Protein AF-A0A0U3FRR2-F1 (afdb_monomer)

Sequence (81 aa):
MEEVDLLFIEGLALNGLVEDAKVIEEGGKARLWVRTIDGKEYVSKRDDPGSVRKSYFLVRVYSQWGKLINQPMKSGITS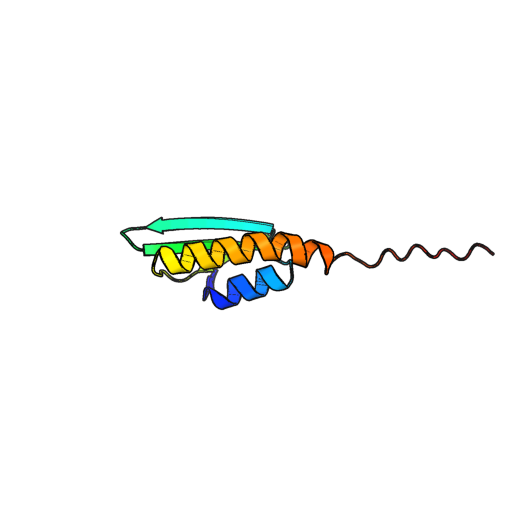DR

Secondary structure (DSSP, 8-state):
-EEE-HHHHHHHHHTT-EEEEEEEEETTEEEEEEEETTS-EEEEPPB-HHHHHHHHHHHHHHHHHHHHHTSPP--------

Organism: NCBI:txid940295

Radius of gyration: 15.98 Å; Cα contacts (8 Å, |Δi|>4): 139; chains: 1; bounding box: 42×17×53 Å

Mean predicted aligned error: 7.57 Å

pLDDT: mean 86.02, std 15.75, range [48.72, 97.75]

Solvent-accessible surface area (backbone atoms only — not comparable to full-atom values): 4516 Å² total; per-residue (Å²): 120,48,81,43,56,64,68,58,55,42,53,39,7,57,64,28,40,38,67,46,73,47,80,47,79,56,96,87,29,17,24,40,37,36,30,29,73,87,71,51,44,40,30,30,56,82,39,54,50,68,60,40,51,51,49,52,52,51,30,58,53,25,28,60,52,11,52,67,69,66,50,79,77,82,86,71,80,76,78,82,127

Foldseek 3Di:
DEEDALVVLLVCLLLLQWDDWDWDDDDQWIKIWTAGPVGDIYIYPTHHPVVNVVSRVSSVVSNVVNVVVPDDPPPPPPPDD

Nearest PDB structures (foldseek):
  5he3-assembly1_A  TM=7.115E-01  e=4.067E-01  Bos taurus
  5wg3-assembly1_A  TM=6.249E-01  e=1.807E-01  Homo sapiens
  5ukk-assembly1_A  TM=7.626E-01  e=5.914E-01  Homo sapiens
  5ukl-assembly1_A  TM=7.481E-01  e=5.557E-01  Homo sapiens
  6u7c-assembly1_A  TM=6.225E-01  e=5.557E-01  Homo sapiens

Structure (mmCIF, N/CA/C/O backbone):
data_AF-A0A0U3FRR2-F1
#
_entry.id   AF-A0A0U3FRR2-F1
#
loop_
_atom_site.group_PDB
_atom_site.id
_atom_site.type_symbol
_atom_site.label_atom_id
_atom_site.label_alt_id
_atom_site.label_comp_id
_atom_site.label_asym_id
_atom_site.label_entity_id
_atom_site.label_seq_id
_atom_site.pdbx_PDB_ins_code
_atom_site.Cartn_x
_atom_site.Cartn_y
_atom_site.Cartn_z
_atom_site.occupancy
_atom_site.B_iso_or_equiv
_atom_site.auth_seq_id
_atom_site.auth_comp_id
_atom_site.auth_asym_id
_atom_site.auth_atom_id
_atom_site.pdbx_PDB_model_num
ATOM 1 N N . MET A 1 1 ? -10.761 -7.668 -4.161 1.00 83.00 1 MET A N 1
ATOM 2 C CA . MET A 1 1 ? -10.004 -6.841 -3.206 1.00 83.00 1 MET A CA 1
ATOM 3 C C . MET A 1 1 ? -9.680 -7.701 -2.000 1.00 83.00 1 MET A C 1
ATOM 5 O O . MET A 1 1 ? -10.601 -8.138 -1.319 1.00 83.00 1 MET A O 1
ATOM 9 N N . GLU A 1 2 ? -8.404 -8.017 -1.817 1.00 94.00 2 GLU A N 1
ATOM 10 C CA . GLU A 1 2 ? -7.899 -8.912 -0.766 1.00 94.00 2 GLU A CA 1
ATOM 11 C C . GLU A 1 2 ? -7.374 -8.099 0.429 1.00 94.00 2 GLU A C 1
ATOM 13 O O . GLU A 1 2 ? -6.777 -7.038 0.237 1.00 94.00 2 GLU A O 1
ATOM 18 N N . GLU A 1 3 ? -7.621 -8.567 1.657 1.00 97.12 3 GLU A N 1
ATOM 19 C CA . GLU A 1 3 ? -7.135 -7.908 2.876 1.00 97.12 3 GLU A CA 1
ATOM 20 C C . GLU A 1 3 ? -5.758 -8.450 3.288 1.00 97.12 3 GLU A C 1
ATOM 22 O O . GLU A 1 3 ? -5.587 -9.656 3.441 1.00 97.12 3 GLU A O 1
ATOM 27 N N . VAL A 1 4 ? -4.786 -7.558 3.497 1.00 97.38 4 VAL A N 1
ATOM 28 C CA . VAL A 1 4 ? -3.378 -7.901 3.774 1.00 97.38 4 VAL A CA 1
ATOM 29 C C . VAL A 1 4 ? -2.776 -7.022 4.879 1.00 97.38 4 VAL A C 1
ATOM 31 O O . VAL A 1 4 ? -3.389 -6.057 5.340 1.00 97.38 4 VAL A O 1
ATOM 34 N N . ASP A 1 5 ? -1.563 -7.338 5.328 1.00 96.62 5 ASP A N 1
ATOM 35 C CA . ASP A 1 5 ? -0.814 -6.502 6.274 1.00 96.62 5 ASP A CA 1
ATOM 36 C C . ASP A 1 5 ? -0.107 -5.326 5.572 1.00 96.62 5 ASP A C 1
ATOM 38 O O . ASP A 1 5 ? 0.266 -5.421 4.401 1.00 96.62 5 ASP A O 1
ATOM 42 N N . LEU A 1 6 ? 0.120 -4.215 6.288 1.00 95.75 6 LEU A N 1
ATOM 43 C CA . LEU A 1 6 ? 0.815 -3.035 5.738 1.00 95.75 6 LEU A CA 1
ATOM 44 C C . LEU A 1 6 ? 2.209 -3.381 5.195 1.00 95.75 6 LEU A C 1
ATOM 46 O O . LEU A 1 6 ? 2.579 -2.919 4.118 1.00 95.75 6 LEU A O 1
ATOM 50 N N . LEU A 1 7 ? 2.939 -4.261 5.887 1.00 95.25 7 LEU A N 1
ATOM 51 C CA . LEU A 1 7 ? 4.272 -4.707 5.476 1.00 95.25 7 LEU A CA 1
ATOM 52 C C . LEU A 1 7 ? 4.260 -5.401 4.103 1.00 95.25 7 LEU A C 1
ATOM 54 O O . LEU A 1 7 ? 5.186 -5.242 3.311 1.00 95.25 7 LEU A O 1
ATOM 58 N N . PHE A 1 8 ? 3.198 -6.152 3.791 1.00 95.88 8 PHE A N 1
ATOM 59 C CA . PHE A 1 8 ? 3.051 -6.783 2.480 1.00 95.88 8 PHE A CA 1
ATOM 60 C C . PHE A 1 8 ? 2.925 -5.724 1.378 1.00 95.88 8 PHE A C 1
ATOM 62 O O . PHE A 1 8 ? 3.597 -5.807 0.352 1.00 95.88 8 PHE A O 1
ATOM 69 N N . ILE A 1 9 ? 2.113 -4.690 1.618 1.00 95.88 9 ILE A N 1
ATOM 70 C CA . ILE A 1 9 ? 1.930 -3.568 0.690 1.00 95.88 9 ILE A CA 1
ATOM 71 C C . ILE A 1 9 ? 3.244 -2.796 0.483 1.00 95.88 9 ILE A C 1
ATOM 73 O O . ILE A 1 9 ? 3.587 -2.451 -0.649 1.00 95.88 9 ILE A O 1
ATOM 77 N N . GLU A 1 10 ? 4.007 -2.553 1.548 1.00 94.44 10 GLU A N 1
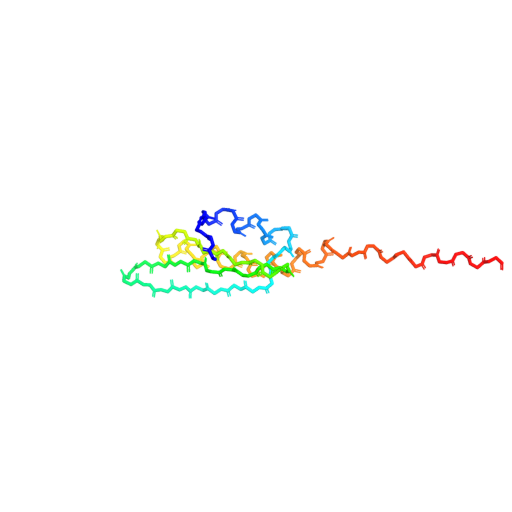ATOM 78 C CA . GLU A 1 10 ? 5.334 -1.933 1.457 1.00 94.44 10 GLU A CA 1
ATOM 79 C C . GLU A 1 10 ? 6.299 -2.787 0.624 1.00 94.44 10 GLU A C 1
ATOM 81 O O . GLU A 1 10 ? 7.010 -2.257 -0.232 1.00 94.44 10 GLU A O 1
ATOM 86 N N . GLY A 1 11 ? 6.262 -4.111 0.800 1.00 93.75 11 GLY A N 1
ATOM 87 C CA . GLY A 1 11 ? 7.010 -5.067 -0.016 1.00 93.75 11 GLY A CA 1
ATOM 88 C C . GLY A 1 11 ? 6.658 -4.990 -1.504 1.00 93.75 11 GLY A C 1
ATOM 89 O O . GLY A 1 11 ? 7.556 -4.974 -2.349 1.00 93.75 11 GLY A O 1
ATOM 90 N N . LEU A 1 12 ? 5.372 -4.875 -1.851 1.00 93.19 12 LEU A N 1
ATOM 91 C CA . LEU A 1 12 ? 4.946 -4.671 -3.242 1.00 9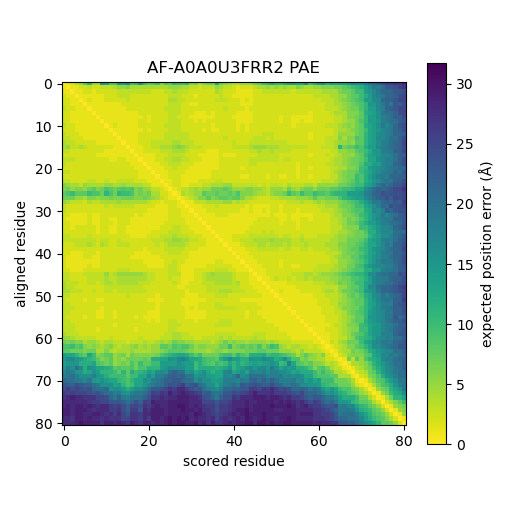3.19 12 LEU A CA 1
ATOM 92 C C . LEU A 1 12 ? 5.512 -3.368 -3.821 1.00 93.19 12 LEU A C 1
ATOM 94 O O . LEU A 1 12 ? 6.003 -3.349 -4.952 1.00 93.19 12 LEU A O 1
ATOM 98 N N . ALA A 1 13 ? 5.468 -2.283 -3.048 1.00 92.56 13 ALA A N 1
ATOM 99 C CA . ALA A 1 13 ? 5.965 -0.987 -3.492 1.00 92.56 13 ALA A CA 1
ATOM 100 C C . ALA A 1 13 ? 7.488 -0.978 -3.679 1.00 92.56 13 ALA A C 1
ATOM 102 O O . ALA A 1 13 ? 7.967 -0.433 -4.673 1.00 92.56 13 ALA A O 1
ATOM 103 N N . LEU A 1 14 ? 8.240 -1.627 -2.783 1.00 91.25 14 LEU A N 1
ATOM 104 C CA . LEU A 1 14 ? 9.695 -1.814 -2.897 1.00 91.25 14 LEU A CA 1
ATOM 105 C C . LEU A 1 14 ? 10.097 -2.493 -4.210 1.00 91.25 14 LEU A C 1
ATOM 107 O O . LEU A 1 14 ? 11.100 -2.124 -4.815 1.00 91.25 14 LEU A O 1
ATOM 111 N N . ASN A 1 15 ? 9.287 -3.440 -4.681 1.00 89.06 15 ASN A N 1
ATOM 112 C CA . ASN A 1 15 ? 9.504 -4.141 -5.948 1.00 89.06 15 ASN A CA 1
ATOM 113 C C . ASN A 1 15 ? 8.939 -3.386 -7.170 1.00 89.06 15 ASN A C 1
ATOM 115 O O . ASN A 1 15 ? 8.939 -3.908 -8.284 1.00 89.06 15 ASN A O 1
ATOM 119 N N . GLY A 1 16 ? 8.431 -2.162 -6.985 1.00 88.19 16 GLY A N 1
ATOM 120 C CA . GLY A 1 16 ? 7.859 -1.356 -8.065 1.00 88.19 16 GLY A CA 1
ATOM 121 C C . GLY A 1 16 ? 6.553 -1.907 -8.630 1.00 88.19 16 GLY A C 1
ATOM 122 O O . GLY A 1 16 ? 6.195 -1.573 -9.756 1.00 88.19 16 GLY A O 1
ATOM 123 N N . LEU A 1 17 ? 5.855 -2.758 -7.876 1.00 91.44 17 LEU A N 1
ATOM 124 C CA . LEU A 1 17 ? 4.637 -3.426 -8.335 1.00 91.44 17 LEU A CA 1
ATOM 125 C C . LEU A 1 17 ? 3.374 -2.609 -8.071 1.00 91.44 17 LEU A C 1
ATOM 127 O O . LEU A 1 17 ? 2.313 -2.982 -8.560 1.00 91.44 17 LEU A O 1
ATOM 131 N N . VAL A 1 18 ? 3.462 -1.515 -7.313 1.00 93.50 18 VAL A N 1
ATOM 132 C CA . VAL A 1 18 ? 2.319 -0.648 -7.006 1.00 93.50 18 VAL A CA 1
ATOM 133 C C . VAL A 1 18 ? 2.165 0.424 -8.086 1.00 93.50 18 VAL A C 1
ATOM 135 O O . VAL A 1 18 ? 3.090 1.181 -8.390 1.00 93.50 18 VAL A O 1
ATOM 138 N N . GLU A 1 19 ? 0.972 0.484 -8.670 1.00 92.19 19 GLU A N 1
ATOM 139 C CA . GLU A 1 19 ? 0.583 1.486 -9.656 1.00 92.19 19 GLU A CA 1
ATOM 140 C C . GLU A 1 19 ? -0.056 2.705 -8.982 1.00 92.19 19 GLU A C 1
ATOM 142 O O . GLU A 1 19 ? 0.338 3.837 -9.272 1.00 92.19 19 GLU A O 1
ATOM 147 N N . ASP A 1 20 ? -1.004 2.462 -8.071 1.00 94.69 20 ASP A N 1
ATOM 148 C CA . ASP A 1 20 ? -1.764 3.491 -7.362 1.00 94.69 20 ASP A CA 1
ATOM 149 C C . ASP A 1 20 ? -1.990 3.112 -5.891 1.00 94.69 20 ASP A C 1
ATOM 151 O O . ASP A 1 20 ? -1.996 1.935 -5.523 1.00 94.69 20 ASP A O 1
ATOM 155 N N . ALA A 1 21 ? -2.165 4.119 -5.038 1.00 96.06 21 ALA A N 1
ATOM 156 C CA . ALA A 1 21 ? -2.353 3.952 -3.604 1.00 96.06 21 ALA A CA 1
ATOM 157 C C . ALA A 1 21 ? -3.211 5.084 -3.025 1.00 96.06 21 ALA A C 1
ATOM 159 O O . ALA A 1 21 ? -3.044 6.248 -3.390 1.00 96.06 21 ALA A O 1
ATOM 160 N N . LYS A 1 22 ? -4.086 4.764 -2.065 1.00 97.19 22 LYS A N 1
ATOM 161 C CA . LYS A 1 22 ? -4.898 5.754 -1.340 1.00 97.19 22 LYS A CA 1
ATOM 162 C C . LYS A 1 22 ? -5.113 5.357 0.116 1.00 97.19 22 LYS A C 1
ATOM 164 O O . LYS A 1 22 ? -5.304 4.183 0.434 1.00 97.19 22 LYS A O 1
ATOM 169 N N . VAL A 1 23 ? -5.134 6.354 0.993 1.00 97.44 23 VAL A N 1
ATOM 170 C CA . VAL A 1 23 ? -5.526 6.176 2.395 1.00 97.44 23 VAL A CA 1
ATOM 171 C C . VAL A 1 23 ? -7.044 6.288 2.498 1.00 97.44 23 VAL A C 1
ATOM 173 O O . VAL A 1 23 ? -7.640 7.215 1.954 1.00 97.44 23 VAL A O 1
ATOM 176 N N . ILE A 1 24 ? -7.663 5.339 3.193 1.00 96.75 24 ILE A N 1
ATOM 177 C CA . ILE A 1 24 ? -9.095 5.308 3.486 1.00 96.75 24 ILE A CA 1
ATOM 178 C C . ILE A 1 24 ? -9.245 5.463 4.999 1.00 96.75 24 ILE A C 1
ATOM 180 O O . ILE A 1 24 ? -8.782 4.605 5.748 1.00 96.75 24 ILE A O 1
ATOM 184 N N . GLU A 1 25 ? -9.862 6.551 5.456 1.00 94.62 25 GLU A N 1
ATOM 185 C CA . GLU A 1 25 ? -10.107 6.800 6.882 1.00 94.62 25 GLU A CA 1
ATOM 186 C C . GLU A 1 25 ? -11.534 6.380 7.260 1.00 94.62 25 GLU A C 1
ATOM 188 O O . GLU A 1 25 ? -12.502 6.789 6.625 1.00 94.62 25 GLU A O 1
ATOM 193 N N . GLU A 1 26 ? -11.668 5.553 8.299 1.00 88.19 26 GLU A N 1
ATOM 194 C CA . GLU A 1 26 ? -12.943 5.009 8.774 1.00 88.19 26 GLU A CA 1
ATOM 195 C C . GLU A 1 26 ? -12.965 4.976 10.308 1.00 88.19 26 GLU A C 1
ATOM 197 O O . GLU A 1 26 ? -12.244 4.199 10.937 1.00 88.19 26 GLU A O 1
ATOM 202 N N . GLY A 1 27 ? -13.823 5.791 10.930 1.00 84.50 27 GLY A N 1
ATOM 203 C CA . GLY A 1 27 ? -14.137 5.675 12.361 1.00 84.50 27 GLY A CA 1
ATOM 204 C C . GLY A 1 27 ? -12.926 5.775 13.301 1.00 84.50 27 GLY A C 1
ATOM 205 O O . GLY A 1 27 ? -12.824 5.000 14.247 1.00 84.50 27 GLY A O 1
ATOM 206 N N . GLY A 1 28 ? -11.987 6.687 13.025 1.00 90.75 28 GLY A N 1
ATOM 207 C CA . GLY A 1 28 ? -10.773 6.883 13.833 1.00 90.75 28 GLY A CA 1
ATOM 208 C C . GLY A 1 28 ? -9.636 5.897 13.538 1.00 90.75 28 GLY A C 1
ATOM 209 O O . GLY A 1 28 ? -8.562 6.013 14.124 1.00 90.75 28 GLY A O 1
ATOM 210 N N . LYS A 1 29 ? -9.846 4.956 12.613 1.00 95.50 29 LYS A N 1
ATOM 211 C CA . LYS A 1 29 ? -8.807 4.098 12.036 1.00 95.50 29 LYS A CA 1
ATOM 212 C C . LYS A 1 29 ? -8.594 4.442 10.567 1.00 95.50 29 LYS A C 1
ATOM 214 O O . LYS A 1 29 ? -9.396 5.151 9.960 1.00 95.50 29 LYS A O 1
ATOM 219 N N . ALA A 1 30 ? -7.522 3.925 9.989 1.00 97.19 30 ALA A N 1
ATOM 220 C CA . ALA A 1 30 ? -7.264 4.044 8.564 1.00 97.19 30 ALA A CA 1
ATOM 221 C C . ALA A 1 30 ? -6.916 2.688 7.945 1.00 97.19 30 ALA A C 1
ATOM 223 O O . ALA A 1 30 ? -6.584 1.721 8.635 1.00 97.19 30 ALA A O 1
ATOM 224 N N . ARG A 1 31 ? -7.006 2.629 6.620 1.00 97.38 31 ARG A N 1
ATOM 225 C CA . ARG A 1 31 ? -6.569 1.515 5.781 1.00 97.38 31 ARG A CA 1
ATOM 226 C C . ARG A 1 31 ? -5.812 2.067 4.584 1.00 97.38 31 ARG A C 1
ATOM 228 O O . ARG A 1 31 ? -6.112 3.161 4.107 1.00 97.38 31 ARG A O 1
ATOM 235 N N . LEU A 1 32 ? -4.863 1.299 4.075 1.00 97.50 32 LEU A N 1
ATOM 236 C CA . LEU A 1 32 ? -4.168 1.594 2.834 1.00 97.50 32 LEU A CA 1
ATOM 237 C C . LEU A 1 32 ? -4.721 0.694 1.739 1.00 97.50 32 LEU A C 1
ATOM 239 O O . LEU A 1 32 ? -4.571 -0.521 1.808 1.00 97.50 32 LEU A O 1
ATOM 243 N N . TRP A 1 33 ? -5.362 1.278 0.736 1.00 97.75 33 TRP A N 1
ATOM 244 C CA . TRP A 1 33 ? -5.699 0.567 -0.492 1.00 97.75 33 TRP A CA 1
ATOM 245 C C . TRP A 1 33 ? -4.596 0.792 -1.519 1.00 97.75 33 TRP A C 1
ATOM 247 O O . TRP A 1 33 ? -4.083 1.908 -1.640 1.00 97.75 33 TRP A O 1
ATOM 257 N N . VAL A 1 34 ? -4.252 -0.256 -2.260 1.00 96.81 34 VAL A N 1
ATOM 258 C CA . VAL A 1 34 ? -3.309 -0.196 -3.377 1.00 96.81 34 VAL A CA 1
ATOM 259 C C . VAL A 1 34 ? -3.823 -0.991 -4.565 1.00 96.81 34 VAL A C 1
ATOM 261 O O . VAL A 1 34 ? -4.461 -2.034 -4.401 1.00 96.81 34 VAL A O 1
ATOM 264 N N . ARG A 1 35 ? -3.483 -0.513 -5.760 1.00 96.44 35 ARG A N 1
ATOM 265 C CA . ARG A 1 35 ? -3.629 -1.242 -7.016 1.00 96.44 35 ARG A CA 1
ATOM 266 C C . ARG A 1 35 ? -2.251 -1.518 -7.591 1.00 96.44 35 ARG A C 1
ATOM 268 O O . ARG A 1 35 ? -1.417 -0.615 -7.673 1.00 96.44 35 ARG A O 1
ATOM 275 N N . THR A 1 36 ? -1.997 -2.760 -7.964 1.0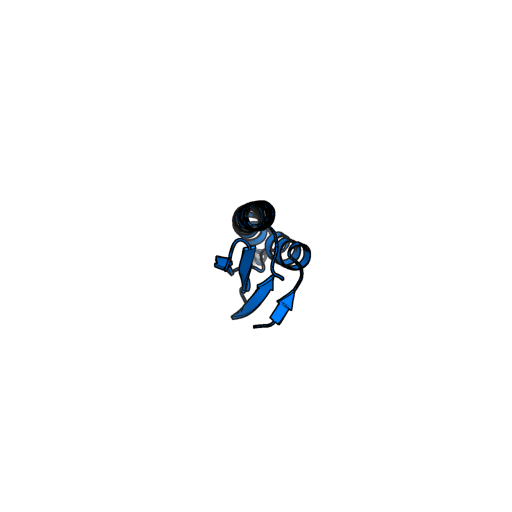0 94.19 36 THR A N 1
ATOM 276 C CA . THR A 1 36 ? -0.741 -3.179 -8.583 1.00 94.19 36 THR A CA 1
ATOM 277 C C . THR A 1 36 ? -0.755 -2.968 -10.095 1.00 94.19 36 THR A C 1
ATOM 279 O O . THR A 1 36 ? -1.805 -2.776 -10.705 1.00 94.19 36 THR A O 1
ATOM 282 N N . ILE A 1 37 ? 0.422 -3.029 -10.717 1.00 90.81 37 ILE A N 1
ATOM 283 C CA . ILE A 1 37 ? 0.604 -2.871 -12.169 1.00 90.81 37 ILE A CA 1
ATOM 284 C C . ILE A 1 37 ? -0.102 -3.951 -13.009 1.00 90.81 37 ILE A C 1
ATOM 286 O O . ILE A 1 37 ? -0.383 -3.719 -14.179 1.00 90.81 37 ILE A O 1
ATOM 290 N N . ASP A 1 38 ? -0.399 -5.120 -12.427 1.00 92.19 38 ASP A N 1
ATOM 291 C CA . ASP A 1 38 ? -1.193 -6.197 -13.041 1.00 92.19 38 ASP A CA 1
ATOM 292 C C . ASP A 1 38 ? -2.705 -6.053 -12.767 1.00 92.19 38 ASP A C 1
ATOM 294 O O . ASP A 1 38 ? -3.488 -6.936 -13.111 1.00 92.19 38 ASP A O 1
ATOM 298 N N . GLY A 1 39 ? -3.127 -4.941 -12.155 1.00 93.88 39 GLY A N 1
ATOM 299 C CA . GLY A 1 39 ? -4.527 -4.614 -11.895 1.00 93.88 39 GLY A CA 1
ATOM 300 C C . GLY A 1 39 ? -5.130 -5.278 -10.654 1.00 93.88 39 GLY A C 1
ATOM 301 O O . GLY A 1 39 ? -6.333 -5.142 -10.431 1.00 93.88 39 GLY A O 1
ATOM 302 N N . LYS A 1 40 ? -4.341 -5.981 -9.829 1.00 96.69 40 LYS A N 1
ATOM 303 C CA . LYS A 1 40 ? -4.838 -6.534 -8.561 1.00 96.69 40 LYS A CA 1
ATOM 304 C C . LYS A 1 40 ? -4.980 -5.443 -7.512 1.00 96.69 40 LYS A C 1
ATOM 306 O O . 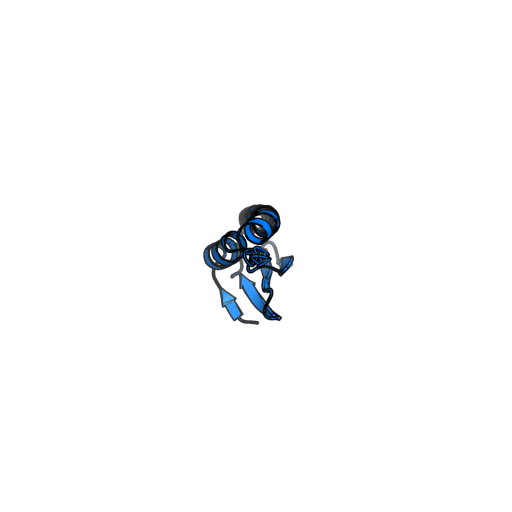LYS A 1 40 ? -4.192 -4.505 -7.435 1.00 96.69 40 LYS A O 1
ATOM 311 N N . GLU A 1 41 ? -5.991 -5.594 -6.669 1.00 97.75 41 GLU A N 1
ATOM 312 C CA . GLU A 1 41 ? -6.289 -4.638 -5.609 1.00 97.75 41 GLU A CA 1
ATOM 313 C C 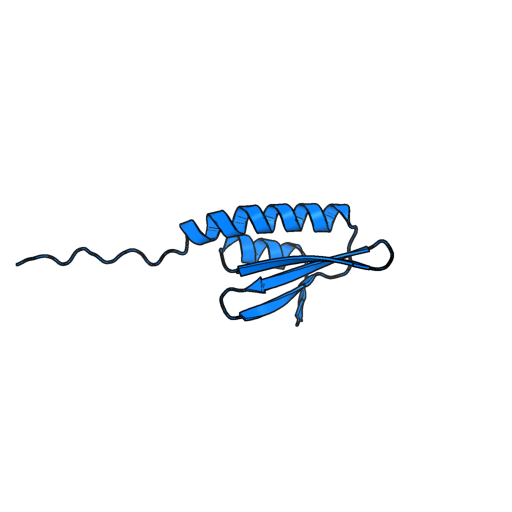. GLU A 1 41 ? -6.182 -5.285 -4.234 1.00 97.75 41 GLU A C 1
ATOM 315 O O . GLU A 1 41 ? -6.832 -6.302 -3.950 1.00 97.75 41 GLU A O 1
ATOM 320 N N . TYR A 1 42 ? -5.428 -4.619 -3.366 1.00 97.69 42 TYR A N 1
ATOM 321 C CA . TYR A 1 42 ? -5.225 -4.993 -1.976 1.00 97.69 42 TYR A CA 1
ATOM 322 C C . TYR A 1 42 ? -5.678 -3.864 -1.062 1.00 97.69 42 TYR A C 1
ATOM 324 O O . TYR A 1 42 ? -5.598 -2.682 -1.405 1.00 97.69 42 TYR A O 1
ATOM 332 N N . VAL A 1 43 ? -6.127 -4.225 0.132 1.00 97.69 43 VAL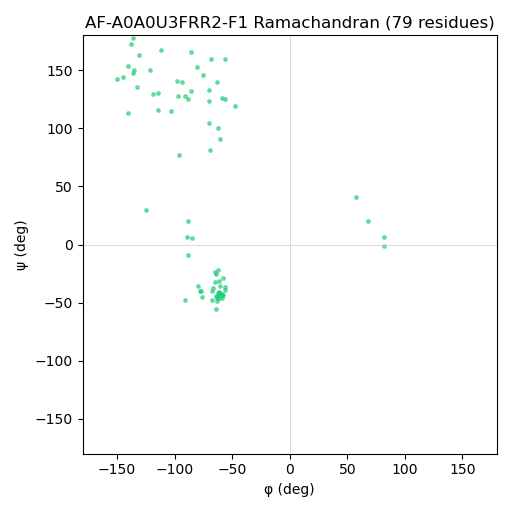 A N 1
ATOM 333 C CA . VAL A 1 43 ? -6.429 -3.270 1.191 1.00 97.69 43 VAL A CA 1
ATOM 334 C C . VAL A 1 43 ? -5.801 -3.742 2.493 1.00 97.69 43 VAL A C 1
ATOM 336 O O . VAL A 1 43 ? -5.871 -4.917 2.839 1.00 97.69 43 VAL A O 1
ATOM 339 N 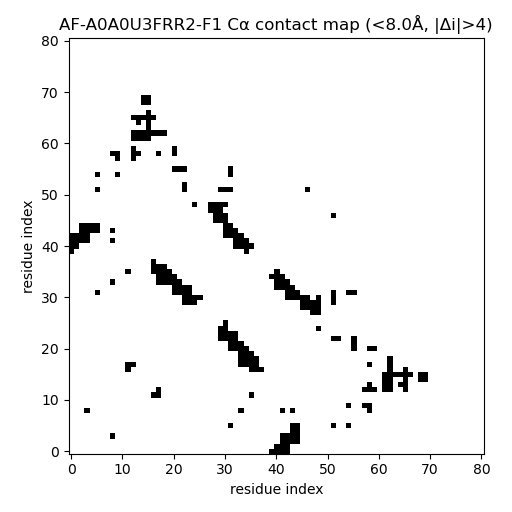N . SER A 1 44 ? -5.170 -2.843 3.237 1.00 97.56 44 SER A N 1
ATOM 340 C CA . SER A 1 44 ? -4.582 -3.211 4.518 1.00 97.56 44 SER A CA 1
ATOM 341 C C . SER A 1 44 ? -5.666 -3.540 5.540 1.00 97.56 44 SER A C 1
ATOM 343 O O . SER A 1 44 ? -6.799 -3.055 5.439 1.00 97.56 44 SER A O 1
ATOM 345 N N . LYS A 1 45 ? -5.319 -4.275 6.594 1.00 96.19 45 LYS A N 1
ATOM 346 C CA . LYS A 1 45 ? -6.109 -4.292 7.833 1.00 96.19 45 LYS A CA 1
ATOM 347 C C . LYS A 1 45 ? -6.275 -2.870 8.392 1.00 96.19 45 LYS A C 1
ATOM 349 O O . LYS A 1 45 ? -5.525 -1.953 8.047 1.00 96.19 45 LYS A O 1
ATOM 354 N N . ARG A 1 46 ? -7.292 -2.686 9.239 1.00 94.44 46 ARG A N 1
ATOM 355 C CA . ARG A 1 46 ? -7.537 -1.417 9.941 1.00 94.44 46 ARG A CA 1
ATOM 356 C C . ARG A 1 46 ? -6.461 -1.172 10.989 1.00 94.44 46 ARG A C 1
ATOM 358 O O . ARG A 1 46 ? -6.344 -1.962 11.923 1.00 94.44 46 ARG A O 1
ATOM 365 N N . ASP A 1 47 ? -5.785 -0.039 10.879 1.00 95.12 47 ASP A N 1
ATOM 366 C CA . ASP A 1 47 ? -4.693 0.343 11.771 1.00 95.12 47 ASP A CA 1
ATOM 367 C C . ASP A 1 47 ? -4.807 1.813 12.202 1.00 95.12 47 ASP A C 1
ATOM 369 O O . ASP A 1 47 ? -5.743 2.524 11.806 1.00 95.12 47 ASP A O 1
ATOM 373 N N . ASP A 1 48 ? -3.893 2.270 13.053 1.00 96.12 48 ASP A N 1
ATOM 374 C CA . ASP A 1 48 ? -3.830 3.668 13.448 1.00 96.12 48 ASP A CA 1
ATOM 375 C C . ASP A 1 48 ? -3.521 4.570 12.230 1.00 96.12 48 ASP A C 1
ATOM 377 O O . ASP A 1 48 ? -2.690 4.226 11.379 1.00 96.12 48 ASP A O 1
ATOM 381 N N . PRO A 1 49 ? -4.168 5.745 12.114 1.00 96.12 49 PRO A N 1
ATOM 382 C CA . PRO A 1 49 ? -3.961 6.632 10.970 1.00 96.12 49 PRO A CA 1
ATOM 383 C C . PRO A 1 49 ? -2.509 7.080 10.768 1.00 96.12 49 PRO A C 1
ATOM 385 O O . PRO A 1 49 ? -2.101 7.348 9.638 1.00 96.12 49 PRO A O 1
ATOM 388 N N . GLY A 1 50 ? -1.719 7.168 11.841 1.00 95.50 50 GLY A N 1
ATOM 389 C CA . GLY A 1 50 ? -0.316 7.560 11.780 1.00 95.50 50 GLY A CA 1
ATOM 390 C C . GLY A 1 50 ? 0.537 6.515 11.066 1.00 95.50 50 GLY A C 1
ATOM 391 O O . GLY A 1 50 ? 1.293 6.869 10.159 1.00 95.50 50 GLY A O 1
ATOM 392 N N . SER A 1 51 ? 0.391 5.241 11.426 1.00 95.31 51 SER A N 1
ATOM 393 C CA . SER A 1 51 ? 1.095 4.127 10.780 1.00 95.31 51 SER A CA 1
ATOM 394 C C . SER A 1 51 ? 0.698 3.987 9.317 1.00 95.31 51 SER A C 1
ATOM 396 O O . SER A 1 51 ? 1.568 3.958 8.450 1.00 95.31 51 SER A O 1
ATOM 398 N N . VAL A 1 52 ? -0.600 4.049 9.004 1.00 97.06 52 VAL A N 1
ATOM 399 C CA . VAL A 1 52 ? -1.086 3.968 7.615 1.00 97.06 52 VAL A CA 1
ATOM 400 C C . VAL A 1 52 ? -0.541 5.106 6.750 1.00 97.06 52 VAL A C 1
ATOM 402 O O . VAL A 1 52 ? -0.132 4.875 5.612 1.00 97.06 52 VAL A O 1
ATOM 405 N N . ARG A 1 53 ? -0.485 6.338 7.273 1.00 96.00 53 ARG A N 1
ATOM 406 C CA . ARG A 1 53 ? 0.083 7.487 6.547 1.00 96.00 53 ARG A CA 1
ATOM 407 C C . ARG A 1 53 ? 1.591 7.345 6.326 1.00 96.00 53 ARG A C 1
ATOM 409 O O . ARG A 1 53 ? 2.069 7.719 5.255 1.00 96.00 53 ARG A O 1
ATOM 416 N N . LYS A 1 54 ? 2.334 6.788 7.291 1.00 95.94 54 LYS A N 1
ATOM 417 C CA . LYS A 1 54 ? 3.766 6.475 7.123 1.00 95.94 54 LYS A CA 1
ATOM 418 C C . LYS A 1 54 ? 3.974 5.432 6.026 1.00 95.94 54 LYS A C 1
ATOM 420 O O . LYS A 1 54 ? 4.761 5.679 5.115 1.00 95.94 54 LYS A O 1
ATOM 425 N N . SER A 1 55 ? 3.225 4.332 6.057 1.00 96.25 55 SER A N 1
ATOM 426 C CA . SER A 1 55 ? 3.284 3.305 5.011 1.00 96.25 55 SER A CA 1
ATOM 427 C C . SER A 1 55 ? 2.884 3.862 3.648 1.00 96.25 55 SER A C 1
ATOM 429 O O . SER A 1 55 ? 3.567 3.613 2.662 1.00 96.25 55 SER A O 1
ATOM 431 N N . TYR A 1 56 ? 1.841 4.694 3.568 1.00 96.62 56 TYR A N 1
ATOM 432 C CA . TYR A 1 56 ? 1.459 5.364 2.321 1.00 96.62 56 TYR A CA 1
ATOM 433 C C . TYR A 1 56 ? 2.596 6.224 1.751 1.00 96.62 56 TYR A C 1
ATOM 435 O O . TYR A 1 56 ? 2.868 6.176 0.551 1.00 96.62 56 TYR A O 1
ATOM 443 N N . PHE A 1 57 ? 3.293 6.981 2.603 1.00 94.38 57 PHE A N 1
ATOM 444 C CA . PHE A 1 57 ? 4.457 7.757 2.184 1.00 94.38 57 PHE A CA 1
ATOM 445 C C . PHE A 1 57 ? 5.577 6.858 1.639 1.00 94.38 57 PHE A C 1
ATOM 447 O O . PHE A 1 57 ? 6.089 7.124 0.551 1.00 94.38 57 PHE A O 1
ATOM 454 N N . LEU A 1 58 ? 5.907 5.763 2.334 1.00 92.56 58 LEU A N 1
ATOM 455 C CA . LEU A 1 58 ? 6.890 4.781 1.860 1.00 92.56 58 LEU A CA 1
ATOM 456 C C . LEU A 1 58 ? 6.482 4.181 0.515 1.00 92.56 58 LEU A C 1
ATOM 458 O O . LEU A 1 58 ? 7.288 4.144 -0.409 1.00 92.56 58 LEU A O 1
ATOM 462 N N . VAL A 1 59 ? 5.217 3.790 0.366 1.00 93.69 59 VAL A N 1
ATOM 463 C CA . VAL A 1 59 ? 4.678 3.253 -0.887 1.00 93.69 59 VAL A CA 1
ATOM 464 C C . VAL A 1 59 ? 4.827 4.255 -2.026 1.00 93.69 59 VAL A C 1
ATOM 466 O O . VAL A 1 59 ? 5.252 3.873 -3.114 1.00 93.69 59 VAL A O 1
ATOM 469 N N . ARG A 1 60 ? 4.548 5.542 -1.798 1.00 90.75 60 ARG A N 1
ATOM 470 C CA . ARG A 1 60 ? 4.723 6.597 -2.810 1.00 90.75 60 ARG A CA 1
ATOM 471 C C . ARG A 1 60 ? 6.180 6.759 -3.231 1.00 90.75 60 ARG A C 1
ATOM 473 O O . ARG A 1 60 ? 6.440 6.860 -4.428 1.00 90.75 60 ARG A O 1
ATOM 480 N N . VAL A 1 61 ? 7.108 6.766 -2.273 1.00 88.31 61 VAL A N 1
ATOM 481 C CA . VAL A 1 61 ? 8.547 6.850 -2.555 1.00 88.31 61 VAL A CA 1
ATOM 482 C C . VAL A 1 61 ? 8.990 5.604 -3.316 1.00 88.31 61 VAL A C 1
ATOM 484 O O . VAL A 1 61 ? 9.487 5.707 -4.433 1.00 88.31 61 VAL A O 1
ATOM 487 N N . TYR A 1 62 ? 8.739 4.412 -2.785 1.00 85.56 62 TYR A N 1
ATOM 488 C CA . TYR A 1 62 ? 9.191 3.172 -3.403 1.00 85.56 62 TYR A CA 1
ATOM 489 C C . TYR A 1 62 ? 8.553 2.898 -4.758 1.00 85.56 62 TYR A C 1
ATOM 491 O O . TYR A 1 62 ? 9.241 2.416 -5.645 1.00 85.56 62 TYR A O 1
ATOM 499 N N . SER A 1 63 ? 7.306 3.301 -4.998 1.00 78.56 63 SER A N 1
ATOM 500 C CA . SER A 1 63 ? 6.696 3.162 -6.328 1.00 78.56 63 SER A CA 1
ATOM 501 C C . SER A 1 63 ? 7.403 4.007 -7.394 1.00 78.56 63 SER A C 1
ATOM 503 O O . SER A 1 63 ? 7.363 3.661 -8.572 1.00 78.56 63 SER A O 1
ATOM 505 N N . GLN A 1 64 ? 8.071 5.104 -7.018 1.00 78.06 64 GLN A N 1
ATOM 506 C CA . GLN A 1 64 ? 8.923 5.861 -7.943 1.00 78.06 64 GLN A CA 1
ATOM 507 C C . GLN A 1 64 ? 10.265 5.158 -8.179 1.00 78.06 64 GLN A C 1
ATOM 509 O O . GLN A 1 64 ? 10.735 5.106 -9.312 1.00 78.06 64 GLN A O 1
ATOM 514 N N . TRP A 1 65 ? 10.859 4.584 -7.131 1.00 74.00 65 TRP A N 1
ATOM 515 C CA . TRP A 1 65 ? 12.163 3.915 -7.199 1.00 74.00 65 TRP A CA 1
ATOM 516 C C . TRP A 1 65 ? 12.090 2.533 -7.854 1.00 74.00 65 TRP A C 1
ATOM 518 O O . TRP A 1 65 ? 12.883 2.217 -8.734 1.00 74.00 65 TRP A O 1
ATOM 528 N N . GLY A 1 66 ? 11.109 1.716 -7.489 1.00 63.59 66 GLY A N 1
ATOM 529 C CA . GLY A 1 66 ? 10.889 0.395 -8.062 1.00 63.59 66 GLY A CA 1
ATOM 530 C C . GLY A 1 66 ? 10.601 0.454 -9.564 1.00 63.59 66 GLY A C 1
ATOM 531 O O . GLY A 1 66 ? 11.061 -0.411 -10.299 1.00 63.59 66 GLY A O 1
ATOM 532 N N . LYS A 1 67 ? 9.964 1.525 -10.062 1.00 63.50 67 LYS A N 1
ATOM 533 C CA . LYS A 1 67 ? 9.825 1.782 -11.510 1.00 63.50 67 LYS A CA 1
ATOM 534 C C . LYS A 1 67 ? 11.158 2.051 -12.220 1.00 63.50 67 LYS A C 1
ATOM 536 O O . LYS A 1 67 ? 11.231 1.863 -13.430 1.00 63.50 67 LYS A O 1
ATOM 541 N N . LEU A 1 68 ? 12.200 2.494 -11.510 1.00 61.84 68 LEU A N 1
ATOM 542 C CA . LEU A 1 68 ? 13.556 2.625 -12.062 1.00 61.84 68 LEU A CA 1
ATOM 543 C C . LEU A 1 68 ? 14.277 1.273 -12.106 1.00 61.84 68 LEU A C 1
ATOM 545 O O . LEU A 1 68 ? 15.015 1.015 -13.051 1.00 61.84 68 LEU A O 1
ATOM 549 N N . ILE A 1 69 ? 14.048 0.412 -11.111 1.00 60.59 69 ILE A N 1
ATOM 550 C CA . ILE A 1 69 ? 14.699 -0.903 -10.999 1.00 60.59 69 ILE A CA 1
ATOM 551 C C . ILE A 1 69 ? 14.061 -1.922 -11.950 1.00 60.59 69 ILE A C 1
ATOM 553 O O . ILE A 1 69 ? 14.765 -2.702 -12.581 1.00 60.59 69 ILE A O 1
ATOM 557 N N . ASN A 1 70 ? 12.735 -1.898 -12.085 1.00 56.81 70 ASN A N 1
ATOM 558 C CA . ASN A 1 70 ? 11.968 -2.889 -12.841 1.00 56.81 70 ASN A CA 1
ATOM 559 C C . ASN A 1 70 ? 11.817 -2.530 -14.333 1.00 56.81 70 ASN A C 1
ATOM 561 O O . ASN A 1 70 ? 10.900 -3.000 -15.008 1.00 56.81 70 ASN A O 1
ATOM 565 N N . GLN A 1 71 ? 12.685 -1.659 -14.862 1.00 58.25 71 GLN A N 1
ATOM 566 C CA . GLN A 1 71 ? 12.702 -1.388 -16.296 1.00 58.25 71 GLN A CA 1
ATOM 567 C C . GLN A 1 71 ? 13.239 -2.623 -17.024 1.00 58.25 71 GLN A C 1
ATOM 569 O O . GLN A 1 71 ? 14.288 -3.142 -16.633 1.00 58.25 71 GLN A O 1
ATOM 574 N N . PRO A 1 72 ? 12.584 -3.089 -18.103 1.00 56.84 72 PRO A N 1
ATOM 575 C CA . PRO A 1 72 ? 13.209 -4.076 -18.965 1.00 56.84 72 PRO A CA 1
ATOM 576 C C . PRO A 1 72 ? 14.544 -3.490 -19.429 1.00 56.84 72 PRO A C 1
ATOM 578 O O . PRO A 1 72 ? 14.576 -2.371 -19.950 1.00 56.84 72 PRO A O 1
ATOM 581 N N . MET A 1 73 ? 15.647 -4.218 -19.209 1.00 51.88 73 MET A N 1
ATOM 582 C CA . MET A 1 73 ? 16.938 -3.852 -19.788 1.00 51.88 73 MET A CA 1
ATOM 583 C C . MET A 1 73 ? 16.687 -3.554 -21.263 1.00 51.88 73 MET A C 1
ATOM 585 O O . MET A 1 73 ? 16.198 -4.422 -21.989 1.00 51.88 73 MET A O 1
ATOM 589 N N . LYS A 1 74 ? 16.977 -2.325 -21.703 1.00 51.47 74 LYS A N 1
ATOM 590 C CA . LYS A 1 74 ? 16.981 -1.995 -23.126 1.00 51.47 74 LYS A CA 1
ATOM 591 C C . LYS A 1 74 ? 18.033 -2.886 -23.785 1.00 51.47 74 LYS A C 1
ATOM 593 O O . LYS A 1 74 ? 19.206 -2.529 -23.842 1.00 51.47 74 LYS A O 1
ATOM 598 N N . SER A 1 75 ? 17.619 -4.058 -24.258 1.00 51.47 75 SER A N 1
ATOM 599 C CA . SER A 1 75 ? 18.375 -4.871 -25.201 1.00 51.47 75 SER A CA 1
ATOM 600 C C . SER A 1 75 ? 18.359 -4.120 -26.527 1.00 51.47 75 SER A C 1
ATOM 602 O O . SER A 1 75 ? 17.494 -4.311 -27.375 1.00 51.47 75 SER A O 1
ATOM 604 N N . GLY A 1 76 ? 19.254 -3.144 -26.618 1.00 54.22 76 GLY A N 1
ATOM 605 C CA . GLY A 1 76 ? 19.460 -2.278 -27.769 1.00 54.22 76 GLY A CA 1
ATOM 606 C C . GLY A 1 76 ? 20.911 -2.310 -28.234 1.00 54.22 76 GLY A C 1
ATOM 607 O O . GLY A 1 76 ? 21.393 -1.307 -28.740 1.00 54.22 76 GLY A O 1
ATOM 608 N N . ILE A 1 77 ? 21.618 -3.429 -28.039 1.00 56.16 77 ILE A N 1
ATOM 609 C CA . ILE A 1 77 ? 22.843 -3.712 -28.794 1.00 56.16 77 ILE A CA 1
ATOM 610 C C . ILE A 1 77 ? 22.429 -4.603 -29.964 1.00 56.16 77 ILE A C 1
ATOM 612 O O . ILE A 1 77 ? 22.599 -5.820 -29.942 1.00 56.16 77 ILE A O 1
ATOM 616 N N . THR A 1 78 ? 21.830 -4.003 -30.990 1.00 58.28 78 THR A N 1
ATOM 617 C CA . THR A 1 78 ? 21.913 -4.588 -32.326 1.00 58.28 78 THR A CA 1
ATOM 618 C C . THR A 1 78 ? 23.354 -4.398 -32.779 1.00 58.28 78 THR A C 1
ATOM 620 O O . THR A 1 78 ? 23.780 -3.283 -33.066 1.00 58.28 78 THR A O 1
ATOM 623 N N . SER A 1 79 ? 24.130 -5.482 -32.747 1.00 49.47 79 SER A N 1
ATOM 624 C CA . SER A 1 79 ? 25.421 -5.557 -33.427 1.00 49.47 79 SER A CA 1
ATOM 625 C C . SER A 1 79 ? 25.153 -5.392 -34.919 1.00 49.47 79 SER A C 1
ATOM 627 O O . SER A 1 79 ? 24.731 -6.353 -35.564 1.00 49.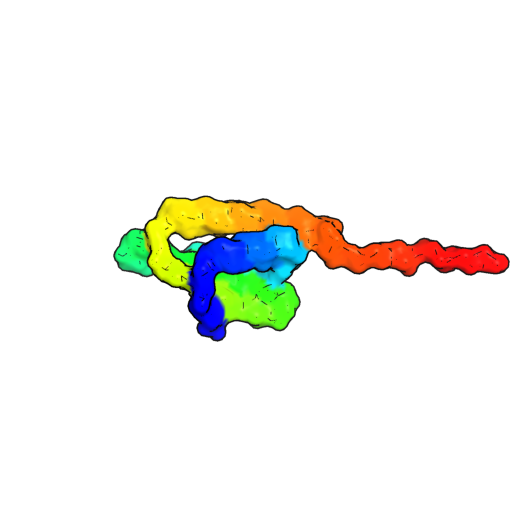47 79 SER A O 1
ATOM 629 N N . ASP A 1 80 ? 25.370 -4.193 -35.455 1.00 50.66 80 ASP A N 1
ATOM 630 C CA . ASP A 1 80 ? 25.536 -4.032 -36.897 1.00 50.66 80 ASP A CA 1
ATOM 631 C C . ASP A 1 80 ? 26.737 -4.887 -37.320 1.00 50.66 80 ASP A C 1
ATOM 633 O O . ASP A 1 80 ? 27.808 -4.838 -36.706 1.00 50.66 80 ASP A O 1
ATOM 637 N N . ARG A 1 81 ? 26.493 -5.759 -38.297 1.00 48.72 81 ARG A N 1
ATOM 638 C CA . ARG A 1 81 ? 27.514 -6.517 -39.020 1.00 48.72 81 ARG A CA 1
ATOM 639 C C . ARG A 1 81 ? 27.972 -5.719 -40.225 1.00 48.72 81 ARG A C 1
ATOM 641 O O . ARG A 1 81 ? 27.098 -5.086 -40.854 1.00 48.72 81 ARG A O 1
#